Protein AF-A0A9W8Y8M8-F1 (afdb_monomer_lite)

Foldseek 3Di:
DDPPDPDDPVPPDDPVNVDDDADPDQWDALDDDDPVRIDGDDPVCRVVVVVSNDDDDPDDDDPPDFDADDDDDPVRTDDPPDDPVVVVVVVVVVVVVVVVVVVVVVVVVVVVVVVVVVPD

pLDDT: mean 75.62, std 12.68, range [47.25, 95.31]

Secondary structure (DSSP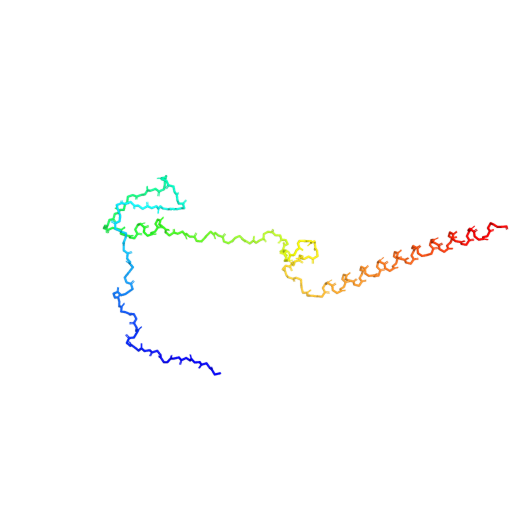, 8-state):
----PPP-GGGSPPGGGGSPP---SSEEESSSSSGGGEEE--TT-HHHHHHHH--PPPP-----SPEE-SS-SGGGEE-TT--THHHHHHHHHHHHHHHHHHHHHHHHHHHHHHHHHS--

Structure (mmCIF, N/CA/C/O backbone):
data_AF-A0A9W8Y8M8-F1
#
_entry.id   AF-A0A9W8Y8M8-F1
#
loop_
_atom_site.group_PDB
_atom_site.id
_atom_site.type_symbol
_atom_site.label_atom_id
_atom_site.label_alt_id
_atom_site.label_comp_id
_atom_site.label_asym_id
_atom_site.label_entity_id
_atom_site.label_seq_id
_atom_site.pdbx_PDB_ins_code
_atom_site.Cartn_x
_atom_site.Cartn_y
_atom_site.Cartn_z
_atom_site.occupancy
_atom_site.B_iso_or_equiv
_atom_site.auth_seq_id
_atom_site.auth_comp_id
_atom_site.auth_asym_id
_atom_site.auth_atom_id
_atom_site.pdbx_PDB_model_num
ATOM 1 N N . MET A 1 1 ? 34.805 -10.139 14.929 1.00 47.25 1 MET A N 1
ATOM 2 C CA . MET A 1 1 ? 34.088 -10.439 16.185 1.00 47.25 1 MET A CA 1
ATOM 3 C C . MET A 1 1 ? 32.691 -9.851 16.054 1.00 47.25 1 MET A C 1
ATOM 5 O O . MET A 1 1 ? 32.593 -8.638 15.927 1.00 47.25 1 MET A O 1
ATOM 9 N N . SER A 1 2 ? 31.641 -10.671 15.976 1.00 52.12 2 SER A N 1
ATOM 10 C CA . SER A 1 2 ? 30.259 -10.168 15.958 1.00 52.12 2 SER A CA 1
ATOM 11 C C . SER A 1 2 ? 29.821 -9.813 17.375 1.00 52.12 2 SER A C 1
ATOM 13 O O . SER A 1 2 ? 29.933 -10.644 18.273 1.00 52.12 2 SER A O 1
ATOM 15 N N . ASN A 1 3 ? 29.298 -8.602 17.563 1.00 61.97 3 ASN A N 1
ATOM 16 C CA . ASN A 1 3 ? 28.643 -8.177 18.797 1.00 61.97 3 ASN A CA 1
ATOM 17 C C . ASN A 1 3 ? 27.176 -8.617 18.748 1.00 61.97 3 ASN A C 1
ATOM 19 O O . ASN A 1 3 ? 26.297 -7.819 18.436 1.00 61.97 3 ASN A O 1
ATOM 23 N N . ILE A 1 4 ? 26.912 -9.898 18.998 1.00 73.56 4 ILE A N 1
ATOM 24 C CA . ILE A 1 4 ? 25.546 -10.358 19.264 1.00 73.56 4 ILE A CA 1
ATOM 25 C C . ILE A 1 4 ? 25.303 -10.077 20.745 1.00 73.56 4 ILE A C 1
ATOM 27 O O . ILE A 1 4 ? 25.839 -10.769 21.614 1.00 73.56 4 ILE A O 1
ATOM 31 N N . ALA A 1 5 ? 24.585 -8.991 21.033 1.00 70.25 5 ALA A N 1
ATOM 32 C CA . ALA A 1 5 ? 24.070 -8.751 22.374 1.00 70.25 5 ALA A CA 1
ATOM 33 C C . ALA A 1 5 ? 23.180 -9.940 22.762 1.00 70.25 5 ALA A C 1
ATOM 35 O O . ALA A 1 5 ? 22.452 -10.466 21.925 1.00 70.25 5 ALA A O 1
ATOM 36 N N . LYS A 1 6 ? 23.284 -10.402 24.011 1.00 70.19 6 LYS A N 1
ATOM 37 C CA . LYS A 1 6 ? 22.407 -11.457 24.524 1.00 70.19 6 LYS A CA 1
ATOM 38 C C . LYS A 1 6 ? 20.971 -10.943 24.473 1.00 70.19 6 LYS A C 1
ATOM 40 O O . LYS A 1 6 ? 20.724 -9.845 24.967 1.00 70.19 6 LYS A O 1
ATOM 45 N N . ASP A 1 7 ? 20.068 -11.725 23.891 1.00 70.50 7 ASP A N 1
ATOM 46 C CA . ASP A 1 7 ? 18.647 -11.398 23.886 1.00 70.50 7 ASP A CA 1
ATOM 47 C C . ASP A 1 7 ? 18.165 -11.273 25.336 1.00 70.50 7 ASP A C 1
ATOM 49 O O . ASP A 1 7 ? 18.327 -12.192 26.143 1.00 70.50 7 ASP A O 1
ATOM 53 N N . ASP A 1 8 ? 17.641 -10.099 25.679 1.00 75.06 8 ASP A N 1
ATOM 54 C CA . ASP A 1 8 ? 17.046 -9.839 26.981 1.00 75.06 8 ASP A CA 1
ATOM 55 C C . ASP A 1 8 ? 15.646 -10.481 27.001 1.00 75.06 8 ASP A C 1
ATOM 57 O O . ASP A 1 8 ? 14.764 -10.014 26.272 1.00 75.06 8 ASP A O 1
ATOM 61 N N . PRO A 1 9 ? 15.400 -11.534 27.808 1.00 70.06 9 PRO A N 1
ATOM 62 C CA . PRO A 1 9 ? 14.098 -12.204 27.865 1.00 70.06 9 PRO A CA 1
ATOM 63 C C . PRO A 1 9 ? 12.982 -11.285 28.385 1.00 70.06 9 PRO A C 1
ATOM 65 O O . PRO A 1 9 ? 11.801 -11.578 28.208 1.00 70.06 9 PRO A O 1
ATOM 68 N N . THR A 1 10 ? 13.340 -10.160 29.009 1.00 71.94 10 THR A N 1
ATOM 69 C CA . THR A 1 10 ? 12.399 -9.121 29.444 1.00 71.94 10 THR A CA 1
ATOM 70 C C . THR A 1 10 ? 11.974 -8.178 28.312 1.00 71.94 10 THR A C 1
ATOM 72 O O . THR A 1 10 ? 10.994 -7.453 28.474 1.00 71.94 10 THR A O 1
ATOM 75 N N . ASN A 1 11 ? 12.661 -8.209 27.163 1.00 77.88 11 ASN A N 1
ATOM 76 C CA . ASN A 1 11 ? 12.340 -7.437 25.957 1.00 77.88 11 ASN A CA 1
ATOM 77 C C . ASN A 1 11 ? 11.613 -8.283 24.892 1.00 77.88 11 ASN A C 1
ATOM 79 O O . ASN A 1 11 ? 11.554 -7.924 23.715 1.00 77.88 11 ASN A O 1
ATOM 83 N N . CYS A 1 12 ? 11.076 -9.441 25.283 1.00 80.56 12 CYS A N 1
ATOM 84 C CA . CYS A 1 12 ? 10.205 -10.213 24.413 1.00 80.56 12 CYS A CA 1
ATOM 85 C C . CYS A 1 12 ? 8.841 -9.506 24.295 1.00 80.56 12 CYS A C 1
ATOM 87 O O . CYS A 1 12 ? 8.267 -9.134 25.323 1.00 80.56 12 CYS A O 1
ATOM 89 N N . PRO A 1 13 ? 8.306 -9.327 23.072 1.00 86.38 13 PRO A N 1
ATOM 90 C CA . PRO A 1 13 ? 7.002 -8.706 22.878 1.00 86.38 13 PRO A CA 1
ATOM 91 C C . PRO A 1 13 ? 5.928 -9.537 23.577 1.00 86.38 13 PRO A C 1
ATOM 93 O O . PRO A 1 13 ? 5.910 -10.769 23.476 1.00 86.38 13 PRO A O 1
ATOM 96 N N . LYS A 1 14 ? 5.037 -8.862 24.299 1.00 89.50 14 LYS A N 1
ATOM 97 C CA . LYS A 1 14 ? 3.916 -9.517 24.970 1.00 89.50 14 LYS A CA 1
ATOM 98 C C . LYS A 1 14 ? 2.796 -9.754 23.954 1.00 89.50 14 LYS A C 1
ATOM 100 O O . LYS A 1 14 ? 2.730 -9.042 22.950 1.00 89.50 14 LYS A O 1
ATOM 105 N N . PRO A 1 15 ? 1.893 -10.722 24.180 1.00 88.19 15 PRO A N 1
ATOM 106 C CA . PRO A 1 15 ? 0.773 -10.968 23.271 1.00 88.19 15 PRO A CA 1
ATOM 107 C C . PRO A 1 15 ? -0.055 -9.712 22.963 1.00 88.19 15 PRO A C 1
ATOM 109 O O . PRO A 1 15 ? -0.518 -9.541 21.837 1.00 88.19 15 PRO A O 1
ATOM 112 N N . GLU A 1 16 ? -0.193 -8.809 23.935 1.00 89.06 16 GLU A N 1
ATOM 113 C CA . GLU A 1 16 ? -0.921 -7.546 23.791 1.00 89.06 16 GLU A CA 1
ATOM 114 C C . GLU A 1 16 ? -0.251 -6.588 22.794 1.00 89.06 16 GLU A C 1
ATOM 116 O O . GLU A 1 16 ? -0.945 -5.852 22.093 1.00 89.06 16 GLU A O 1
ATOM 121 N N . ASP A 1 17 ? 1.079 -6.637 22.677 1.00 87.31 17 ASP A N 1
ATOM 122 C CA . ASP A 1 17 ? 1.859 -5.787 21.768 1.00 87.31 17 ASP A CA 1
ATOM 123 C C . ASP A 1 17 ? 1.717 -6.226 20.300 1.00 87.31 17 ASP A C 1
ATOM 125 O O . ASP A 1 17 ? 2.003 -5.462 19.378 1.00 87.31 17 ASP A O 1
ATOM 129 N N . LEU A 1 18 ? 1.264 -7.463 20.071 1.00 89.00 18 LEU A N 1
ATOM 130 C CA . LEU A 1 18 ? 1.058 -8.038 18.739 1.00 89.00 18 LEU A CA 1
ATOM 131 C C . LEU A 1 18 ? -0.361 -7.794 18.206 1.00 89.00 18 LEU A C 1
ATOM 133 O O . LEU A 1 18 ? -0.656 -8.111 17.049 1.00 89.00 18 LEU A O 1
ATOM 137 N N . VAL A 1 19 ? -1.248 -7.229 19.031 1.00 89.88 19 VAL A N 1
ATOM 138 C CA . VAL A 1 19 ? -2.605 -6.882 18.613 1.00 89.88 19 VAL A CA 1
ATOM 139 C C . VAL A 1 19 ? -2.529 -5.730 17.625 1.00 89.88 19 VAL A C 1
ATOM 141 O O . VAL A 1 19 ? -2.106 -4.619 17.939 1.00 89.88 19 VAL A O 1
ATOM 144 N N . THR A 1 20 ? -2.966 -5.984 16.397 1.00 88.06 20 THR A N 1
ATOM 145 C CA . THR A 1 20 ? -2.960 -4.939 15.385 1.00 88.06 20 THR A CA 1
ATOM 146 C C . THR A 1 20 ? -4.034 -3.889 15.704 1.00 88.06 20 THR A C 1
ATOM 148 O O . THR A 1 20 ? -5.190 -4.257 15.937 1.00 88.06 20 THR A O 1
ATOM 151 N N . PRO A 1 21 ? -3.709 -2.588 15.662 1.00 89.75 21 PRO A N 1
ATOM 152 C CA . PRO A 1 21 ? -4.686 -1.536 15.909 1.00 89.75 21 PRO A CA 1
ATOM 153 C C . PRO A 1 21 ? -5.798 -1.519 14.850 1.00 89.75 21 PRO A C 1
ATOM 155 O O . PRO A 1 21 ? -5.593 -1.888 13.691 1.00 89.75 21 PRO A O 1
ATOM 158 N N . VAL A 1 22 ? -6.977 -1.045 15.258 1.00 91.81 22 VAL A N 1
ATOM 159 C CA . VAL A 1 22 ? -8.157 -0.880 14.395 1.00 91.81 22 VAL A CA 1
ATOM 160 C C . VAL A 1 22 ? -8.387 0.586 14.032 1.00 91.81 22 VAL A C 1
ATOM 162 O O . VAL A 1 22 ? -7.977 1.503 14.752 1.00 91.81 22 VAL A O 1
ATOM 165 N N . LEU A 1 23 ? -9.068 0.815 12.910 1.00 91.38 23 LEU A N 1
ATOM 166 C CA . LEU A 1 23 ? -9.445 2.153 12.462 1.00 91.38 23 LEU A CA 1
ATOM 167 C C . LEU A 1 23 ? -10.505 2.760 13.385 1.00 91.38 23 LEU A C 1
ATOM 169 O O . LEU A 1 23 ? -11.504 2.125 13.709 1.00 91.38 23 LEU A O 1
ATOM 173 N N . LYS A 1 24 ? -10.295 4.024 13.763 1.00 93.06 24 LYS A N 1
ATOM 174 C CA . LYS A 1 24 ? -11.218 4.797 14.613 1.00 93.06 24 LYS A CA 1
ATOM 175 C C . LYS A 1 24 ? -12.193 5.664 13.813 1.00 93.06 24 LYS A C 1
ATOM 177 O O . LYS A 1 24 ? -13.147 6.184 14.377 1.00 93.06 24 LYS A O 1
ATOM 182 N N . SER A 1 25 ? -11.925 5.877 12.526 1.00 93.12 25 SER A N 1
ATOM 183 C CA . SER A 1 25 ? -12.765 6.686 11.644 1.00 93.12 25 SER A CA 1
ATOM 184 C C . SER A 1 25 ? -13.963 5.888 11.133 1.00 93.12 25 SER A C 1
ATOM 186 O O . SER A 1 25 ? -13.879 4.676 10.945 1.00 93.12 25 SER A O 1
ATOM 188 N N . ASN A 1 26 ? -15.062 6.585 10.833 1.00 94.12 26 ASN A N 1
ATOM 189 C CA . ASN A 1 26 ? -16.254 5.983 10.219 1.00 94.12 26 ASN A CA 1
ATOM 190 C C . ASN A 1 26 ? -16.046 5.628 8.739 1.00 94.12 26 ASN A C 1
ATOM 192 O O . ASN A 1 26 ? -16.891 4.970 8.139 1.00 94.12 26 ASN A O 1
ATOM 196 N N . THR A 1 27 ? -14.956 6.090 8.132 1.00 93.38 27 THR A N 1
ATOM 197 C CA . THR A 1 27 ? -14.691 5.946 6.701 1.00 93.38 27 THR A CA 1
ATOM 198 C C . THR A 1 27 ? -13.204 5.699 6.477 1.00 93.38 27 THR A C 1
ATOM 200 O O . THR A 1 27 ? -12.369 6.186 7.249 1.00 93.38 27 THR A O 1
ATOM 203 N N . TYR A 1 28 ? -12.869 4.960 5.424 1.00 91.81 28 TYR A N 1
ATOM 204 C CA . TYR A 1 28 ? -11.497 4.657 5.014 1.00 91.81 28 TYR A CA 1
ATOM 205 C C . TYR A 1 28 ? -11.374 4.612 3.486 1.00 91.81 28 TYR A C 1
ATOM 207 O O . TYR A 1 28 ? -12.380 4.563 2.789 1.00 91.81 28 TYR A O 1
ATOM 215 N N . THR A 1 29 ? -10.149 4.668 2.956 1.00 91.81 29 THR A N 1
ATOM 216 C CA . THR A 1 29 ? -9.872 4.517 1.514 1.00 91.81 29 THR A CA 1
ATOM 217 C C . THR A 1 29 ? -9.477 3.081 1.197 1.00 91.81 29 THR A C 1
ATOM 219 O O . THR A 1 29 ? -8.676 2.515 1.936 1.00 91.81 29 THR A O 1
ATOM 222 N N . THR A 1 30 ? -9.983 2.514 0.102 1.00 89.06 30 THR A N 1
ATOM 223 C CA . THR A 1 30 ? -9.627 1.167 -0.387 1.00 89.06 30 THR A CA 1
ATOM 224 C C . THR A 1 30 ? -8.477 1.178 -1.410 1.00 89.06 30 THR A C 1
ATOM 226 O O . THR A 1 30 ? -8.247 0.199 -2.114 1.00 89.06 30 THR A O 1
ATOM 229 N N . GLY A 1 31 ? -7.785 2.312 -1.591 1.00 81.62 31 GLY A N 1
ATOM 230 C CA . GLY A 1 31 ? -6.748 2.455 -2.619 1.00 81.62 31 GLY A CA 1
ATOM 231 C C . GLY A 1 31 ? -5.946 3.761 -2.563 1.00 81.62 31 GLY A C 1
ATOM 232 O O . GLY A 1 31 ? -5.939 4.479 -1.558 1.00 81.62 31 GLY A O 1
ATOM 233 N N . ARG A 1 32 ? -5.249 4.081 -3.668 1.00 72.44 32 ARG A N 1
ATOM 234 C CA . ARG A 1 32 ? -4.355 5.250 -3.801 1.00 72.44 32 ARG A CA 1
ATOM 235 C C . ARG A 1 32 ? -5.135 6.559 -4.015 1.00 72.44 32 ARG A C 1
ATOM 237 O O . ARG A 1 32 ? -5.228 7.038 -5.137 1.00 72.44 32 ARG A O 1
ATOM 244 N N . GLY A 1 33 ? -5.634 7.150 -2.928 1.00 71.81 33 GLY A N 1
ATOM 245 C CA . GLY A 1 33 ? -6.135 8.534 -2.866 1.00 71.81 33 GLY A CA 1
ATOM 246 C C . GLY A 1 33 ? -7.412 8.846 -3.670 1.00 71.81 33 GLY A C 1
ATOM 247 O O . GLY A 1 33 ? -7.840 8.088 -4.537 1.00 71.81 33 GLY A O 1
ATOM 248 N N . GLY A 1 34 ? -8.026 9.994 -3.366 1.00 73.38 34 GLY A N 1
ATOM 249 C CA . GLY A 1 34 ? -9.251 10.489 -4.010 1.00 73.38 34 GLY A CA 1
ATOM 250 C C . GLY A 1 34 ? -10.546 10.121 -3.272 1.00 73.38 34 GLY A C 1
ATOM 251 O O . GLY A 1 34 ? -10.620 9.128 -2.555 1.00 73.38 34 GLY A O 1
ATOM 252 N N . THR A 1 35 ? -11.590 10.936 -3.448 1.00 77.62 35 THR A N 1
ATOM 253 C CA . THR A 1 35 ? -12.898 10.748 -2.789 1.00 77.62 35 THR A CA 1
ATOM 254 C C . THR A 1 35 ? -13.684 9.546 -3.324 1.00 77.62 35 THR A C 1
ATOM 256 O O . THR A 1 35 ? -14.550 9.036 -2.621 1.00 77.62 35 THR A O 1
ATOM 259 N N . GLY A 1 36 ? -13.370 9.064 -4.533 1.00 85.44 36 GLY A N 1
ATOM 260 C CA . GLY A 1 36 ? -14.084 7.964 -5.195 1.00 85.44 36 GLY A CA 1
ATOM 261 C C . GLY A 1 36 ? -13.845 6.569 -4.604 1.00 85.44 36 GLY A C 1
ATOM 262 O O . GLY A 1 36 ? -14.591 5.655 -4.927 1.00 85.44 36 GLY A O 1
ATOM 263 N N . ASN A 1 37 ? -12.847 6.411 -3.730 1.00 88.12 37 ASN A N 1
ATOM 264 C CA . ASN A 1 37 ? -12.464 5.123 -3.137 1.00 88.12 37 ASN A CA 1
ATOM 265 C C . ASN A 1 37 ? -12.779 5.048 -1.632 1.00 88.12 37 ASN A C 1
ATOM 267 O O . ASN A 1 37 ? -12.168 4.258 -0.912 1.00 88.12 37 ASN A O 1
ATOM 271 N N . MET A 1 38 ? -13.668 5.912 -1.125 1.00 91.56 38 MET A N 1
ATOM 272 C CA . MET A 1 38 ? -14.044 5.916 0.290 1.00 91.56 38 MET A CA 1
ATOM 273 C C . MET A 1 38 ? -15.114 4.861 0.594 1.00 91.56 38 MET A C 1
ATOM 275 O O . MET A 1 38 ? -16.148 4.813 -0.065 1.00 91.56 38 MET A O 1
ATOM 279 N N . ALA A 1 39 ? -14.891 4.069 1.638 1.00 91.62 39 ALA A N 1
ATOM 280 C CA . ALA A 1 39 ? -15.797 3.040 2.133 1.00 91.62 39 ALA A CA 1
ATOM 281 C C . ALA A 1 39 ? -16.125 3.263 3.615 1.00 91.62 39 ALA A C 1
ATOM 283 O O . ALA A 1 39 ? -15.310 3.797 4.370 1.00 91.62 39 ALA A O 1
ATOM 284 N N . HIS A 1 40 ? -17.324 2.859 4.038 1.00 94.50 40 HIS A N 1
ATOM 285 C CA . HIS A 1 40 ? -17.734 2.932 5.440 1.00 94.50 40 HIS A CA 1
ATOM 286 C C . HIS A 1 40 ? -17.029 1.853 6.267 1.00 94.50 40 HIS A C 1
ATOM 288 O O . HIS A 1 40 ? -16.959 0.698 5.852 1.00 94.50 40 HIS A O 1
ATOM 294 N N . ASN A 1 41 ? -16.512 2.240 7.431 1.00 94.75 41 ASN A N 1
ATOM 295 C CA . ASN A 1 41 ? -15.884 1.335 8.382 1.00 94.75 41 ASN A CA 1
ATOM 296 C C . ASN A 1 41 ? -16.949 0.639 9.232 1.00 94.75 41 ASN A C 1
ATOM 298 O O . ASN A 1 41 ? -17.783 1.318 9.826 1.00 94.75 41 ASN A O 1
ATOM 302 N N . ASP A 1 42 ? -16.873 -0.686 9.335 1.00 95.31 42 ASP A N 1
ATOM 303 C CA . ASP A 1 42 ? -17.637 -1.472 10.300 1.00 95.31 42 ASP A CA 1
ATOM 304 C C . ASP A 1 42 ? -16.733 -1.799 11.505 1.00 95.31 42 ASP A C 1
ATOM 306 O O . ASP A 1 42 ? -15.846 -2.653 11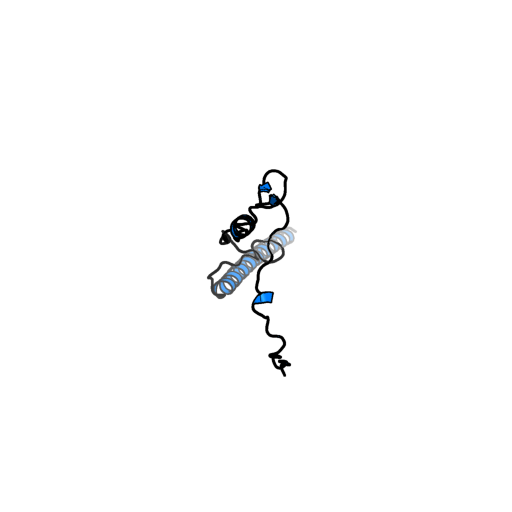.394 1.00 95.31 42 ASP A O 1
ATOM 310 N N . PRO A 1 43 ? -16.934 -1.155 12.671 1.00 91.75 43 PRO A N 1
ATOM 311 C CA . PRO A 1 43 ? -16.115 -1.401 13.856 1.00 91.75 43 PRO A CA 1
ATOM 312 C C . PRO A 1 43 ? -16.223 -2.831 14.399 1.00 91.75 43 PRO A C 1
ATOM 314 O O . PRO A 1 43 ? -15.339 -3.260 15.140 1.00 91.75 43 PRO A O 1
ATOM 317 N N . GLN A 1 44 ? -17.292 -3.564 14.063 1.00 94.44 44 GLN A N 1
ATOM 318 C CA . GLN A 1 44 ? -17.478 -4.959 14.472 1.00 94.44 44 GLN A CA 1
ATOM 319 C C . GLN A 1 44 ? -16.714 -5.934 13.566 1.00 94.44 44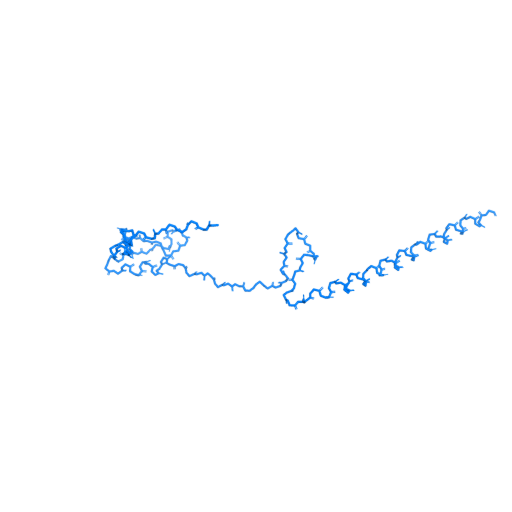 GLN A C 1
ATOM 321 O O . GLN A 1 44 ? -16.525 -7.090 13.946 1.00 94.44 44 GLN A O 1
ATOM 326 N N . ARG A 1 45 ? -16.264 -5.475 12.389 1.00 93.50 45 ARG A N 1
ATOM 327 C CA . ARG A 1 45 ? -15.577 -6.270 11.358 1.00 93.50 45 ARG A CA 1
ATOM 328 C C . ARG A 1 45 ? -14.298 -5.562 10.861 1.00 93.50 45 ARG A C 1
ATOM 330 O O . ARG A 1 45 ? -14.182 -5.249 9.670 1.00 93.50 45 ARG A O 1
ATOM 337 N N . PRO A 1 46 ? -13.314 -5.287 11.743 1.00 91.75 46 PRO A N 1
ATOM 338 C CA . PRO A 1 46 ? -12.104 -4.531 11.393 1.00 91.75 46 PRO A CA 1
ATOM 339 C C . PRO A 1 46 ? -11.234 -5.200 10.314 1.00 91.75 46 PRO A C 1
ATOM 341 O O . PRO A 1 46 ? -10.457 -4.530 9.630 1.00 91.75 46 PRO A O 1
ATOM 344 N N . GLU A 1 47 ? -11.353 -6.513 10.137 1.00 91.81 47 GLU A N 1
ATOM 345 C CA . GLU A 1 47 ? -10.639 -7.272 9.114 1.00 91.81 47 GLU A CA 1
ATOM 346 C C . GLU A 1 47 ? -11.086 -6.931 7.687 1.00 91.81 47 GLU A C 1
ATOM 348 O O . GLU A 1 47 ? -10.281 -7.042 6.765 1.00 91.81 47 GLU A O 1
ATOM 353 N N . VAL A 1 48 ? -12.323 -6.452 7.501 1.00 92.56 48 VAL A N 1
ATOM 354 C CA . VAL A 1 48 ? -12.825 -6.023 6.185 1.00 92.56 48 VAL A CA 1
ATOM 355 C C . VAL A 1 48 ? -12.078 -4.779 5.723 1.00 92.56 48 VAL A C 1
ATOM 357 O O . VAL A 1 48 ? -11.574 -4.736 4.602 1.00 92.56 48 VAL A O 1
ATOM 360 N N . ALA A 1 49 ? -11.954 -3.786 6.606 1.00 92.06 49 ALA A N 1
ATOM 361 C CA . ALA A 1 49 ? -11.225 -2.566 6.294 1.00 92.06 49 ALA A CA 1
ATOM 362 C C . ALA A 1 49 ? -9.737 -2.847 6.050 1.00 92.06 49 ALA A C 1
ATOM 364 O O . ALA A 1 49 ? -9.163 -2.278 5.126 1.00 92.06 49 ALA A O 1
ATOM 365 N N . ARG A 1 50 ? -9.131 -3.774 6.810 1.00 90.12 50 ARG A N 1
ATOM 366 C CA . ARG A 1 50 ? -7.755 -4.219 6.547 1.00 90.12 50 ARG A CA 1
ATOM 367 C C . ARG A 1 50 ? -7.622 -4.835 5.160 1.00 90.12 50 ARG A C 1
ATOM 369 O O . ARG A 1 50 ? -6.776 -4.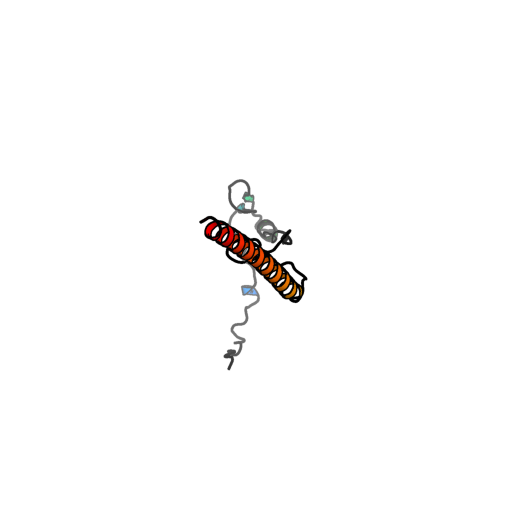387 4.399 1.00 90.12 50 ARG A O 1
ATOM 376 N N . ALA A 1 51 ? -8.453 -5.820 4.830 1.00 89.44 51 ALA A N 1
ATOM 377 C CA . ALA A 1 51 ? -8.375 -6.515 3.548 1.00 89.44 51 ALA A CA 1
ATOM 378 C C . ALA A 1 51 ? -8.572 -5.561 2.360 1.00 89.44 51 ALA A C 1
ATOM 380 O O . ALA A 1 51 ? -7.920 -5.705 1.335 1.00 89.44 51 ALA A O 1
ATOM 381 N N . ALA A 1 52 ? -9.440 -4.561 2.509 1.00 89.75 52 ALA A N 1
ATOM 382 C CA . ALA A 1 52 ? -9.682 -3.557 1.480 1.00 89.75 52 ALA A CA 1
ATOM 383 C C . ALA A 1 52 ? -8.577 -2.486 1.381 1.00 89.75 52 ALA A C 1
ATOM 385 O O . ALA A 1 52 ? -8.512 -1.775 0.380 1.00 89.75 52 ALA A O 1
ATOM 386 N N . GLN A 1 53 ? -7.744 -2.332 2.413 1.00 88.12 53 GLN A N 1
ATOM 387 C CA . GLN A 1 53 ? -6.587 -1.431 2.422 1.00 88.12 53 GLN A CA 1
ATOM 388 C C . GLN A 1 53 ? -5.284 -2.120 2.028 1.00 88.12 53 GLN A C 1
ATOM 390 O O . GLN A 1 53 ? -4.359 -1.442 1.572 1.00 88.12 53 GLN A O 1
ATOM 395 N N . ASP A 1 54 ? -5.202 -3.436 2.214 1.00 84.19 54 ASP A N 1
ATOM 396 C CA . ASP A 1 54 ? -4.064 -4.224 1.773 1.00 84.19 54 ASP A CA 1
ATOM 397 C C . ASP A 1 54 ? -3.992 -4.204 0.247 1.00 84.19 54 ASP A C 1
ATOM 399 O O . ASP A 1 54 ? -4.929 -4.559 -0.466 1.00 84.19 54 ASP A O 1
ATOM 403 N N . VAL A 1 55 ? -2.849 -3.753 -0.262 1.00 75.56 55 VAL A N 1
ATOM 404 C CA . VAL A 1 55 ? -2.569 -3.748 -1.694 1.00 75.56 55 VAL A CA 1
ATOM 405 C C . VAL A 1 55 ? -1.687 -4.949 -1.975 1.00 75.56 55 VAL A C 1
ATOM 407 O O . VAL A 1 55 ? -0.532 -4.982 -1.546 1.00 75.56 55 VAL A O 1
ATOM 410 N N . GLU A 1 56 ? -2.213 -5.924 -2.714 1.00 79.81 56 GLU A N 1
ATOM 411 C CA . GLU A 1 56 ? -1.383 -7.005 -3.234 1.00 79.81 56 GLU A CA 1
ATOM 412 C C . GLU A 1 56 ? -0.255 -6.420 -4.088 1.00 79.81 56 GLU A C 1
ATOM 414 O O . GLU A 1 56 ? -0.446 -5.474 -4.863 1.00 79.81 56 GLU A O 1
ATOM 419 N N . ALA A 1 57 ? 0.949 -6.977 -3.934 1.00 79.19 57 ALA A N 1
ATOM 420 C CA . ALA A 1 57 ? 2.047 -6.610 -4.807 1.00 79.19 57 ALA A CA 1
ATOM 421 C C . ALA A 1 57 ? 1.617 -6.904 -6.254 1.00 79.19 57 ALA A C 1
ATOM 423 O O . ALA A 1 57 ? 1.158 -8.016 -6.531 1.00 79.19 57 ALA A O 1
ATOM 424 N N . PRO A 1 58 ? 1.743 -5.937 -7.181 1.00 79.50 58 PRO A N 1
ATOM 425 C CA . PRO A 1 58 ? 1.429 -6.203 -8.572 1.00 79.50 58 PRO A CA 1
ATOM 426 C C . PRO A 1 58 ? 2.274 -7.387 -9.058 1.00 79.50 58 PRO A C 1
ATOM 428 O O . PRO A 1 58 ? 3.420 -7.536 -8.611 1.00 79.50 58 PRO A O 1
ATOM 431 N N . PRO A 1 59 ? 1.736 -8.225 -9.961 1.00 83.62 59 PRO A N 1
ATOM 432 C CA . PRO A 1 59 ? 2.474 -9.364 -10.479 1.00 83.62 59 PRO A CA 1
ATOM 433 C C . PRO A 1 59 ? 3.817 -8.886 -11.032 1.00 83.62 59 PRO A C 1
ATOM 435 O O . PRO A 1 59 ? 3.886 -7.926 -11.804 1.00 83.62 59 PRO A O 1
ATOM 438 N N . GLN A 1 60 ? 4.901 -9.537 -10.608 1.00 82.81 60 GLN A N 1
ATOM 439 C CA . GLN A 1 60 ? 6.213 -9.272 -11.180 1.00 82.81 60 GLN A CA 1
ATOM 440 C C . GLN A 1 60 ? 6.181 -9.691 -12.647 1.00 82.81 60 GLN A C 1
ATOM 442 O O . GLN A 1 60 ? 6.051 -10.869 -12.970 1.00 82.81 60 GLN A O 1
ATOM 447 N N . HIS A 1 61 ? 6.291 -8.716 -13.543 1.00 81.12 61 HIS A N 1
ATOM 448 C CA . HIS A 1 61 ? 6.491 -9.002 -14.952 1.00 81.12 61 HIS A CA 1
ATOM 449 C C . HIS A 1 61 ? 7.943 -9.408 -15.170 1.00 81.12 61 HIS A C 1
ATOM 451 O O . HIS A 1 61 ? 8.863 -8.674 -14.796 1.00 81.12 61 HIS A O 1
ATOM 457 N N . GLU A 1 62 ? 8.152 -10.555 -15.813 1.00 80.81 62 GLU A N 1
ATOM 458 C CA . GLU A 1 62 ? 9.459 -10.856 -16.379 1.00 80.81 62 GLU A CA 1
ATOM 459 C C . GLU A 1 62 ? 9.802 -9.758 -17.396 1.00 80.81 62 GLU A C 1
ATOM 461 O O . GLU A 1 62 ? 8.968 -9.429 -18.251 1.00 80.81 62 GLU A O 1
ATOM 466 N N . PRO A 1 63 ? 10.990 -9.138 -17.296 1.00 75.81 63 PRO A N 1
ATOM 467 C CA . PRO A 1 63 ? 11.398 -8.127 -18.252 1.00 75.81 63 PRO A CA 1
ATOM 468 C C . PRO A 1 63 ? 11.447 -8.764 -19.643 1.00 75.81 63 PRO A C 1
ATOM 470 O O . PRO A 1 63 ? 12.272 -9.634 -19.915 1.00 75.81 63 PRO A O 1
ATOM 473 N N . GLN A 1 64 ? 10.541 -8.340 -20.522 1.00 73.00 64 GLN A N 1
ATOM 474 C CA . GLN A 1 64 ? 10.512 -8.795 -21.905 1.00 73.00 64 GLN A CA 1
ATOM 475 C C . GLN A 1 64 ? 11.619 -8.084 -22.680 1.00 73.00 64 GLN A C 1
ATOM 477 O O . GLN A 1 64 ? 11.536 -6.889 -22.964 1.00 73.00 64 GLN A O 1
ATOM 482 N N . GLY A 1 65 ? 12.657 -8.843 -23.020 1.00 72.44 65 GLY A N 1
ATOM 483 C CA . GLY A 1 65 ? 13.741 -8.405 -23.887 1.00 72.44 65 GLY A CA 1
ATOM 484 C C . GLY A 1 65 ? 15.075 -8.149 -23.176 1.00 72.44 65 GLY A C 1
ATOM 485 O O . GLY A 1 65 ? 15.235 -8.426 -21.987 1.00 72.44 65 GLY A O 1
ATOM 486 N N . PRO A 1 66 ? 16.065 -7.653 -23.933 1.00 75.12 66 PRO A N 1
ATOM 487 C CA . PRO A 1 66 ? 17.411 -7.370 -23.450 1.00 75.12 66 PRO A CA 1
ATOM 488 C C . PRO A 1 66 ? 17.455 -6.530 -22.169 1.00 75.12 66 PRO A C 1
ATOM 490 O O . PRO A 1 66 ? 16.978 -5.394 -22.138 1.00 75.12 66 PRO A O 1
ATOM 493 N N . LYS A 1 67 ? 18.105 -7.043 -21.117 1.00 78.25 67 LYS A N 1
ATOM 494 C CA . LYS A 1 67 ? 18.390 -6.241 -19.922 1.00 78.25 67 LYS A CA 1
ATOM 495 C C . LYS A 1 67 ? 19.549 -5.300 -20.232 1.00 78.25 67 LYS A C 1
ATOM 497 O O . LYS A 1 67 ? 20.660 -5.751 -20.512 1.00 78.25 67 LYS A O 1
ATOM 502 N N . HIS A 1 68 ? 19.288 -3.998 -20.188 1.00 79.50 68 HIS A N 1
ATOM 503 C CA . HIS A 1 68 ? 20.303 -2.964 -20.359 1.00 79.50 68 HIS A CA 1
ATOM 504 C C . HIS A 1 68 ? 20.765 -2.448 -18.995 1.00 79.50 68 HIS A C 1
ATOM 506 O O . HIS A 1 68 ? 19.940 -2.053 -18.174 1.00 79.50 68 HIS A O 1
ATOM 512 N N . TYR A 1 69 ? 22.076 -2.386 -18.771 1.00 77.69 69 TYR A N 1
ATOM 513 C CA . TYR A 1 69 ? 22.654 -1.788 -17.562 1.00 77.69 69 TYR A CA 1
ATOM 514 C C . TYR A 1 69 ? 23.511 -0.556 -17.905 1.00 77.69 69 TYR A C 1
ATOM 516 O O . TYR A 1 69 ? 24.225 -0.540 -18.903 1.00 77.69 69 TYR A O 1
ATOM 524 N N . GLY A 1 70 ? 23.468 0.491 -17.073 1.00 77.75 70 GLY A N 1
ATOM 525 C CA . GLY A 1 70 ? 24.274 1.707 -17.263 1.00 77.75 70 GLY A CA 1
ATOM 526 C C . GLY A 1 70 ? 23.730 2.687 -18.317 1.00 77.75 70 GLY A C 1
ATOM 527 O O . GLY A 1 70 ? 22.526 2.783 -18.542 1.00 77.75 70 GLY A O 1
ATOM 528 N N . ARG A 1 71 ? 24.616 3.475 -18.942 1.00 72.31 71 ARG A N 1
ATOM 529 C CA . ARG A 1 71 ? 24.265 4.509 -19.938 1.00 72.31 71 ARG A CA 1
ATOM 530 C C . ARG A 1 71 ? 23.968 3.839 -21.284 1.00 72.31 71 ARG A C 1
ATOM 532 O O . ARG A 1 71 ? 24.843 3.172 -21.816 1.00 72.31 71 ARG A O 1
ATOM 539 N N . GLY A 1 72 ? 22.743 3.979 -21.795 1.00 76.12 72 GLY A N 1
ATOM 540 C CA . GLY A 1 72 ? 22.192 3.193 -22.912 1.00 76.12 72 GLY A CA 1
ATOM 541 C C . GLY A 1 72 ? 23.095 2.991 -24.143 1.00 76.12 72 GLY A C 1
ATOM 542 O O . GLY A 1 72 ? 23.898 3.848 -24.505 1.00 76.12 72 GLY A O 1
ATOM 543 N N . GLY A 1 73 ? 22.930 1.831 -24.787 1.00 69.50 73 GLY A N 1
ATOM 544 C CA . GLY A 1 73 ? 23.638 1.396 -25.994 1.00 69.50 73 GLY A CA 1
ATOM 545 C C . GLY A 1 73 ? 23.534 -0.124 -26.182 1.00 69.50 73 GLY A C 1
ATOM 546 O O . GLY A 1 73 ? 23.407 -0.864 -25.205 1.00 69.50 73 GLY A O 1
ATOM 547 N N . ALA A 1 74 ? 23.600 -0.607 -27.427 1.00 71.88 74 ALA A N 1
ATOM 548 C CA . ALA A 1 74 ? 23.498 -2.041 -27.743 1.00 71.88 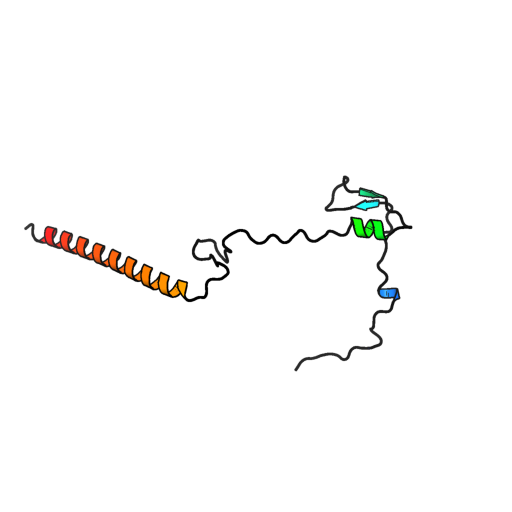74 ALA A CA 1
ATOM 549 C C . ALA A 1 74 ? 24.613 -2.898 -27.102 1.00 71.88 74 ALA A C 1
ATOM 551 O O . ALA A 1 74 ? 24.456 -4.103 -26.945 1.00 71.88 74 ALA A O 1
ATOM 552 N N . ALA A 1 75 ? 25.722 -2.275 -26.688 1.00 67.12 75 ALA A N 1
ATOM 553 C CA . ALA A 1 75 ? 26.841 -2.938 -26.018 1.00 67.12 75 ALA A CA 1
ATOM 554 C C . ALA A 1 75 ? 26.565 -3.320 -24.550 1.00 67.12 75 ALA A C 1
ATOM 556 O O . ALA A 1 75 ? 27.345 -4.067 -23.967 1.00 67.12 75 ALA A O 1
ATOM 557 N N . ASN A 1 76 ? 25.469 -2.830 -23.961 1.00 68.06 76 ASN A N 1
ATOM 558 C CA . ASN A 1 76 ? 25.152 -3.029 -22.542 1.00 68.06 76 ASN A CA 1
ATOM 559 C C . ASN A 1 76 ? 24.029 -4.048 -22.311 1.00 68.06 76 ASN A C 1
ATOM 561 O O . ASN A 1 76 ? 23.413 -4.058 -21.246 1.00 68.06 76 ASN A O 1
ATOM 565 N N . ILE A 1 77 ? 23.737 -4.855 -23.330 1.00 74.31 77 ILE A N 1
ATOM 566 C CA . ILE A 1 77 ? 22.734 -5.914 -23.301 1.00 74.31 77 ILE A CA 1
ATOM 567 C C . ILE A 1 77 ? 23.338 -7.153 -22.645 1.00 74.31 77 ILE A C 1
ATOM 569 O O . ILE A 1 77 ? 24.340 -7.682 -23.131 1.00 74.31 77 ILE A O 1
ATOM 573 N N . ILE A 1 78 ? 22.705 -7.640 -21.580 1.00 67.94 78 ILE A N 1
ATOM 574 C CA . ILE A 1 78 ? 22.983 -8.966 -21.026 1.00 67.94 78 ILE A CA 1
ATOM 575 C C . ILE A 1 78 ? 21.821 -9.880 -21.410 1.00 67.94 78 ILE A C 1
ATOM 577 O O . ILE A 1 78 ? 20.671 -9.619 -21.060 1.00 67.94 78 ILE A O 1
ATOM 581 N N . GLU A 1 79 ? 22.138 -10.927 -22.167 1.00 70.31 79 GLU A N 1
ATOM 582 C CA . GLU A 1 79 ? 21.220 -12.015 -22.491 1.00 70.31 79 GLU A CA 1
ATOM 583 C C . GLU A 1 79 ? 21.381 -13.110 -21.429 1.00 70.31 79 GLU A C 1
ATOM 585 O O . GLU A 1 79 ? 22.492 -13.597 -21.184 1.00 70.31 79 GLU A O 1
ATOM 590 N N . ASP A 1 80 ? 20.287 -13.469 -20.760 1.00 62.88 80 ASP A N 1
ATOM 591 C CA . ASP A 1 80 ? 20.304 -14.503 -19.729 1.00 62.88 80 ASP A CA 1
ATOM 592 C C . ASP A 1 80 ? 20.607 -15.866 -20.390 1.00 62.88 80 ASP A C 1
ATOM 594 O O . ASP A 1 80 ? 19.841 -16.352 -21.216 1.00 62.88 80 ASP A O 1
ATOM 598 N N . GLY A 1 81 ? 21.746 -16.487 -20.051 1.00 60.25 81 GLY A N 1
ATOM 599 C CA . GLY A 1 81 ? 22.074 -17.867 -20.452 1.00 60.25 81 GLY A CA 1
ATOM 600 C C . GLY A 1 81 ? 23.312 -18.060 -21.336 1.00 60.25 81 GLY A C 1
ATOM 601 O O . GLY A 1 81 ? 23.771 -19.193 -21.489 1.00 60.25 81 GLY A O 1
ATOM 602 N N . GLN A 1 82 ? 23.933 -16.999 -21.863 1.00 53.69 82 GLN A N 1
ATOM 603 C CA . GLN A 1 82 ? 25.179 -17.151 -22.624 1.00 53.69 82 GLN A CA 1
ATOM 604 C C . GLN A 1 82 ? 26.401 -17.065 -21.708 1.00 53.69 82 GLN A C 1
ATOM 606 O O . GLN A 1 82 ? 26.841 -16.005 -21.263 1.00 53.69 82 GLN A O 1
ATOM 611 N N . THR A 1 83 ? 26.973 -18.236 -21.434 1.00 50.75 83 THR A N 1
ATOM 612 C CA . THR A 1 83 ? 28.295 -18.405 -20.829 1.00 50.75 83 THR A CA 1
ATOM 613 C C . THR A 1 83 ? 29.298 -17.487 -21.533 1.00 50.75 83 THR A C 1
ATOM 615 O O . THR A 1 83 ? 29.314 -17.404 -22.761 1.00 50.75 83 THR A O 1
ATOM 618 N N . ARG A 1 84 ? 30.181 -16.841 -20.760 1.00 54.62 84 ARG A N 1
ATOM 619 C CA . ARG A 1 84 ? 31.158 -15.806 -21.172 1.00 54.62 84 ARG A CA 1
ATOM 620 C C . ARG A 1 84 ? 32.104 -16.156 -22.346 1.00 54.62 84 ARG A C 1
ATOM 622 O O . ARG A 1 84 ? 32.957 -15.350 -22.694 1.00 54.62 84 ARG A O 1
ATOM 629 N N . LYS A 1 85 ? 31.963 -17.327 -22.971 1.00 51.50 85 LYS A N 1
ATOM 630 C CA . LYS A 1 85 ? 32.772 -17.823 -24.092 1.00 51.50 85 LYS A CA 1
ATOM 631 C C . LYS A 1 85 ? 32.412 -17.203 -25.454 1.00 51.50 85 LYS A C 1
ATOM 633 O O . LYS A 1 85 ? 33.286 -17.135 -26.312 1.00 51.50 85 LYS A O 1
ATOM 638 N N . SER A 1 86 ? 31.178 -16.728 -25.679 1.00 53.47 86 SER A N 1
ATOM 639 C CA . SER A 1 86 ? 30.778 -16.184 -26.998 1.00 53.47 86 SER A CA 1
ATOM 640 C C . SER A 1 86 ? 31.311 -14.766 -27.268 1.00 53.47 86 SER A C 1
ATOM 642 O O . SER A 1 86 ? 31.531 -14.389 -28.421 1.00 53.47 86 SER A O 1
ATOM 644 N N . VAL A 1 87 ? 31.570 -13.990 -26.210 1.00 55.62 87 VAL A N 1
ATOM 645 C CA . VAL A 1 87 ? 32.037 -12.597 -26.306 1.00 55.62 87 VAL A CA 1
ATOM 646 C C . VAL A 1 87 ? 33.499 -12.527 -26.762 1.00 55.62 87 VAL A C 1
ATOM 648 O O . VAL A 1 87 ? 33.842 -11.684 -27.586 1.00 55.62 87 VAL A O 1
ATOM 651 N N . GLU A 1 88 ? 34.348 -13.443 -26.288 1.00 54.81 88 GLU A N 1
ATOM 652 C CA . GLU A 1 88 ? 35.761 -13.551 -26.687 1.00 54.81 88 GLU A CA 1
ATOM 653 C C . GLU A 1 88 ? 35.900 -13.884 -28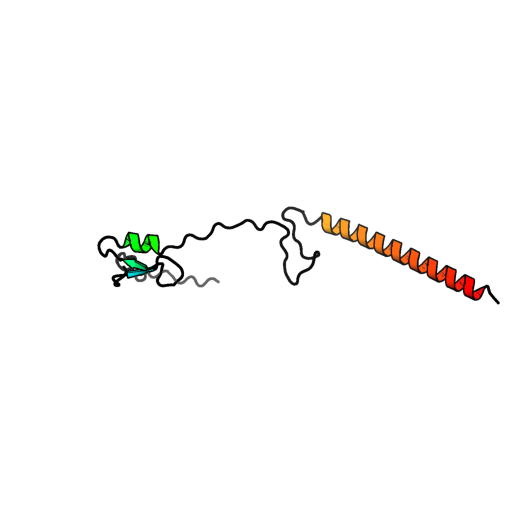.184 1.00 54.81 88 GLU A C 1
ATOM 655 O O . GLU A 1 88 ? 36.665 -13.249 -28.911 1.00 54.81 88 GLU A O 1
ATOM 660 N N . ALA A 1 89 ? 35.090 -14.832 -28.668 1.00 56.28 89 ALA A N 1
ATOM 661 C CA . ALA A 1 89 ? 35.088 -15.252 -30.067 1.00 56.28 89 ALA A CA 1
ATOM 662 C C . ALA A 1 89 ? 34.563 -14.152 -31.007 1.00 56.28 89 ALA A C 1
ATOM 664 O O . ALA A 1 89 ? 35.136 -13.925 -32.075 1.00 56.28 89 ALA A O 1
ATOM 665 N N . LYS A 1 90 ? 33.514 -13.416 -30.601 1.00 57.84 90 LYS A N 1
ATOM 666 C CA . LYS A 1 90 ? 33.012 -12.276 -31.386 1.00 57.84 90 LYS A CA 1
ATOM 667 C C . LYS A 1 90 ? 34.023 -11.131 -31.462 1.00 57.84 90 LYS A C 1
ATOM 669 O O . LYS A 1 90 ? 34.167 -10.563 -32.542 1.00 57.84 90 LYS A O 1
ATOM 674 N N . ARG A 1 91 ? 34.745 -10.826 -30.375 1.00 59.78 91 ARG A N 1
ATOM 675 C CA . ARG A 1 91 ? 35.775 -9.768 -30.363 1.00 59.78 91 ARG A CA 1
ATOM 676 C C . ARG A 1 91 ? 36.906 -10.055 -31.348 1.00 59.78 91 ARG A C 1
ATOM 678 O O . ARG A 1 91 ? 37.183 -9.195 -32.176 1.00 59.78 91 ARG A O 1
ATOM 685 N N . LYS A 1 92 ? 37.449 -11.280 -31.355 1.00 58.22 92 LYS A N 1
ATOM 686 C CA . LYS A 1 92 ? 38.462 -11.685 -32.349 1.00 58.22 92 LYS A CA 1
ATOM 687 C C . LYS A 1 92 ? 37.966 -11.530 -33.787 1.00 58.22 92 LYS A C 1
ATOM 689 O O . LYS A 1 92 ? 38.652 -10.944 -34.613 1.00 58.22 92 LYS A O 1
ATOM 694 N N . SER A 1 93 ? 36.737 -11.969 -34.068 1.00 59.12 93 SER A N 1
ATOM 695 C CA . SER A 1 93 ? 36.180 -11.883 -35.426 1.00 59.12 93 SER A CA 1
ATOM 696 C C . SER A 1 93 ? 35.921 -10.447 -35.908 1.00 59.12 93 SER A C 1
ATOM 698 O O . SER A 1 93 ? 35.911 -10.186 -37.111 1.00 59.12 93 SER A O 1
ATOM 700 N N . GLU A 1 94 ? 35.667 -9.510 -34.989 1.00 60.44 94 GLU A N 1
ATOM 701 C CA . GLU A 1 94 ? 35.421 -8.104 -35.324 1.00 60.44 94 GLU A CA 1
ATOM 702 C C . GLU A 1 94 ? 36.734 -7.334 -35.487 1.00 60.44 94 GLU A C 1
ATOM 704 O O . GLU A 1 94 ? 36.850 -6.501 -36.386 1.00 60.44 94 GLU A O 1
ATOM 709 N N . GLU A 1 95 ? 37.739 -7.676 -34.680 1.00 58.91 95 GLU A N 1
ATOM 710 C CA . GLU A 1 95 ? 39.102 -7.158 -34.781 1.00 58.91 95 GLU A CA 1
ATOM 711 C C . GLU A 1 95 ? 39.751 -7.561 -36.111 1.00 58.91 95 GLU A C 1
ATOM 713 O O . GLU A 1 95 ? 40.181 -6.685 -36.858 1.00 58.91 95 GLU A O 1
ATOM 718 N N . GLU A 1 96 ? 39.662 -8.837 -36.502 1.00 60.84 96 GLU A N 1
ATOM 719 C CA . GLU A 1 96 ? 40.139 -9.327 -37.807 1.00 60.84 96 GLU A CA 1
ATOM 720 C C . GLU A 1 96 ? 39.435 -8.627 -38.987 1.00 60.84 96 GLU A C 1
ATOM 722 O O . GLU A 1 96 ? 40.055 -8.298 -40.002 1.00 60.84 96 GLU A O 1
ATOM 727 N N . LYS A 1 97 ? 38.131 -8.332 -38.861 1.00 61.94 97 LYS A N 1
ATOM 728 C CA . LYS A 1 97 ? 37.375 -7.592 -39.888 1.00 61.94 97 LYS A CA 1
ATOM 729 C C . LYS A 1 97 ? 37.783 -6.122 -39.973 1.00 61.94 97 LYS A C 1
ATOM 731 O O . LYS A 1 97 ? 37.869 -5.588 -41.083 1.00 61.94 97 LYS A O 1
ATOM 736 N N . ARG A 1 98 ? 38.038 -5.465 -38.837 1.00 64.81 98 ARG A N 1
ATOM 737 C CA . ARG A 1 98 ? 38.536 -4.080 -38.799 1.00 64.81 98 ARG A CA 1
ATOM 738 C C . ARG A 1 98 ? 39.953 -3.987 -39.351 1.00 64.81 98 ARG A C 1
ATOM 740 O O . ARG A 1 98 ? 40.237 -3.068 -40.117 1.00 64.81 98 ARG A O 1
ATOM 747 N N . GLU A 1 99 ? 40.802 -4.959 -39.043 1.00 59.47 99 GLU A N 1
ATOM 748 C CA . GLU A 1 99 ? 42.175 -5.024 -39.539 1.00 59.47 99 GLU A CA 1
ATOM 749 C C . GLU A 1 99 ? 42.208 -5.277 -41.056 1.00 59.47 99 GLU A C 1
ATOM 751 O O . GLU A 1 99 ? 42.911 -4.583 -41.797 1.00 59.47 99 GLU A O 1
ATOM 756 N N . ALA A 1 100 ? 41.360 -6.177 -41.565 1.00 59.69 100 ALA A N 1
ATOM 757 C CA . ALA A 1 100 ? 41.207 -6.404 -43.002 1.00 59.69 100 ALA A CA 1
ATOM 758 C C . ALA A 1 100 ? 40.662 -5.168 -43.747 1.00 59.69 100 ALA A C 1
ATOM 760 O O . ALA A 1 100 ? 41.076 -4.887 -44.876 1.00 59.69 100 ALA A O 1
ATOM 761 N N . ALA A 1 101 ? 39.748 -4.408 -43.134 1.00 64.25 101 ALA A N 1
ATOM 762 C CA . ALA A 1 101 ? 39.231 -3.162 -43.703 1.00 64.25 101 ALA A CA 1
ATOM 763 C C . ALA A 1 101 ? 40.286 -2.038 -43.702 1.00 64.25 101 ALA A C 1
ATOM 765 O O . ALA A 1 101 ? 40.423 -1.321 -44.698 1.00 64.25 101 ALA A O 1
ATOM 766 N N . ALA A 1 102 ? 41.076 -1.919 -42.630 1.00 65.75 102 ALA A N 1
ATOM 767 C CA . ALA A 1 102 ? 42.148 -0.932 -42.511 1.00 65.75 102 ALA A CA 1
ATOM 768 C C . ALA A 1 102 ? 43.282 -1.178 -43.524 1.00 65.75 102 ALA A C 1
ATOM 770 O O . ALA A 1 102 ? 43.716 -0.243 -44.204 1.00 65.75 102 ALA A O 1
ATOM 771 N N . ASN A 1 103 ? 43.698 -2.437 -43.705 1.00 64.25 103 ASN A N 1
ATOM 772 C CA . ASN A 1 103 ? 44.731 -2.813 -44.676 1.00 64.25 103 ASN A CA 1
ATOM 773 C C . ASN A 1 103 ? 44.308 -2.526 -46.129 1.00 64.25 103 ASN A C 1
ATOM 775 O O . ASN A 1 103 ? 45.110 -2.036 -46.928 1.00 64.25 103 ASN A O 1
ATOM 779 N N . LYS A 1 104 ? 43.027 -2.738 -46.469 1.00 66.62 104 LYS A N 1
ATOM 780 C CA . LYS A 1 104 ? 42.473 -2.355 -47.783 1.00 66.62 104 LYS A CA 1
ATOM 781 C C . LYS A 1 104 ? 42.510 -0.839 -48.008 1.00 66.62 104 LYS A C 1
ATOM 783 O O . LYS A 1 104 ? 42.851 -0.396 -49.104 1.00 66.62 104 LYS A O 1
ATOM 788 N N . GLY A 1 105 ? 42.208 -0.047 -46.977 1.00 72.31 105 GLY A N 1
ATOM 789 C CA . GLY A 1 105 ? 42.263 1.417 -47.042 1.00 72.31 105 GLY A CA 1
ATOM 790 C C . GLY A 1 105 ? 43.681 1.974 -47.230 1.00 72.31 105 GLY A C 1
ATOM 791 O O . GLY A 1 105 ? 43.863 2.966 -47.940 1.00 72.31 105 GLY A O 1
ATOM 792 N N . LEU A 1 106 ? 44.693 1.325 -46.643 1.00 72.75 106 LEU A N 1
ATOM 793 C CA . LEU A 1 106 ? 46.094 1.736 -46.771 1.00 72.75 106 LEU A CA 1
ATOM 794 C C . LEU A 1 106 ? 46.676 1.408 -48.157 1.00 72.75 106 LEU A C 1
ATOM 796 O O . LEU A 1 106 ? 47.351 2.249 -48.751 1.00 72.75 106 LEU A O 1
ATOM 800 N N . LEU A 1 107 ? 46.351 0.235 -48.711 1.00 74.50 107 LEU A N 1
ATOM 801 C CA . LEU A 1 107 ? 46.742 -0.161 -50.072 1.00 74.50 107 LEU A CA 1
ATOM 802 C C . LEU A 1 107 ? 46.137 0.752 -51.146 1.00 74.50 107 LEU A C 1
ATOM 804 O O . LEU A 1 107 ? 46.832 1.125 -52.094 1.00 74.50 107 LEU A O 1
ATOM 808 N N . ALA A 1 108 ? 44.871 1.152 -50.983 1.00 71.88 108 ALA A N 1
ATOM 809 C CA . ALA A 1 108 ? 44.223 2.106 -51.883 1.00 71.88 108 ALA A CA 1
ATOM 810 C C . ALA A 1 108 ? 44.962 3.458 -51.888 1.00 71.88 108 ALA A C 1
ATOM 812 O O . ALA A 1 108 ? 45.366 3.938 -52.947 1.00 71.88 108 ALA A O 1
ATOM 813 N N . LYS A 1 109 ? 45.262 4.003 -50.699 1.00 75.44 109 LYS A N 1
ATOM 814 C CA . LYS A 1 109 ? 46.030 5.254 -50.562 1.00 75.44 109 LYS A CA 1
ATOM 815 C C . LYS A 1 109 ? 47.451 5.159 -51.124 1.00 75.44 109 LYS A C 1
ATOM 817 O O . LYS A 1 109 ? 47.925 6.119 -51.730 1.00 75.44 109 LYS A O 1
ATOM 822 N N . GLY A 1 110 ? 48.130 4.024 -50.949 1.00 78.06 110 GLY A N 1
ATOM 823 C CA . GLY A 1 110 ? 49.470 3.803 -51.503 1.00 78.06 110 GLY A CA 1
ATOM 824 C C . GLY A 1 110 ? 49.481 3.804 -53.034 1.00 78.06 110 GLY A C 1
ATOM 825 O O . GLY A 1 110 ? 50.357 4.410 -53.652 1.00 78.06 110 GLY A O 1
ATOM 826 N N . LYS A 1 111 ? 48.464 3.193 -53.653 1.00 79.56 111 LYS A N 1
ATOM 827 C CA . LYS A 1 111 ? 48.321 3.152 -55.114 1.00 79.56 111 LYS A CA 1
ATOM 828 C C . LYS A 1 111 ? 48.016 4.535 -55.701 1.00 79.56 111 LYS A C 1
ATOM 830 O O . LYS A 1 111 ? 48.583 4.898 -56.731 1.00 79.56 111 LYS A O 1
ATOM 835 N N . ASP A 1 112 ? 47.198 5.331 -55.014 1.00 76.50 112 ASP A N 1
ATOM 836 C CA . ASP A 1 112 ? 46.895 6.709 -55.419 1.00 76.50 112 ASP A CA 1
ATOM 837 C C . ASP A 1 112 ? 48.111 7.641 -55.311 1.00 76.50 112 ASP A C 1
ATOM 839 O O . ASP A 1 112 ? 48.336 8.465 -56.200 1.00 76.50 112 ASP A O 1
ATOM 843 N N . MET A 1 113 ? 48.941 7.489 -54.272 1.00 75.75 113 MET A N 1
ATOM 844 C CA . MET A 1 113 ? 50.190 8.253 -54.152 1.00 75.75 113 MET A CA 1
ATOM 845 C C . MET A 1 113 ? 51.199 7.893 -55.248 1.00 75.75 113 MET A C 1
ATOM 847 O O . MET A 1 113 ? 51.797 8.793 -55.838 1.00 75.75 113 MET A O 1
ATOM 851 N N . LEU A 1 114 ? 51.354 6.606 -55.573 1.00 75.75 114 LEU A N 1
ATOM 852 C CA . LEU A 1 114 ? 52.281 6.156 -56.616 1.00 75.75 114 LEU A CA 1
ATOM 853 C C . LEU A 1 114 ? 51.873 6.667 -58.007 1.00 75.75 114 LEU A C 1
ATOM 855 O O . LEU A 1 114 ? 52.709 7.176 -58.751 1.00 75.75 114 LEU A O 1
ATOM 859 N N . ASN A 1 115 ? 50.577 6.624 -58.326 1.00 76.19 115 ASN A N 1
ATOM 860 C CA . ASN A 1 115 ? 50.045 7.169 -59.580 1.00 76.19 115 ASN A CA 1
ATOM 861 C C . ASN A 1 115 ? 50.220 8.691 -59.692 1.00 76.19 115 ASN A C 1
ATOM 863 O O . ASN A 1 115 ? 50.318 9.226 -60.798 1.00 76.19 115 ASN A O 1
ATOM 867 N N . LYS A 1 116 ? 50.254 9.393 -58.555 1.00 74.06 116 LYS A N 1
ATOM 868 C CA . LYS A 1 116 ? 50.473 10.840 -58.493 1.00 74.06 116 LYS A CA 1
ATOM 869 C C . LYS A 1 116 ? 51.955 11.212 -58.604 1.00 74.06 116 LYS A C 1
ATOM 871 O O . LYS A 1 116 ? 52.257 12.295 -59.092 1.00 74.06 116 LYS A O 1
ATOM 876 N N . LEU A 1 117 ? 52.862 10.316 -58.206 1.00 70.88 117 LEU A N 1
ATOM 877 C CA . LEU A 1 117 ? 54.312 10.493 -58.342 1.00 70.88 117 LEU A CA 1
ATOM 878 C C . LEU A 1 117 ? 54.851 10.070 -59.721 1.00 70.88 117 LEU A C 1
ATOM 880 O O . LEU A 1 117 ? 55.853 10.615 -60.166 1.00 70.88 117 LEU A O 1
ATOM 884 N N . GLY A 1 118 ? 54.185 9.129 -60.401 1.00 65.75 118 GLY A N 1
ATOM 885 C CA . GLY A 1 118 ? 54.560 8.645 -61.739 1.00 65.75 118 GLY A CA 1
ATOM 886 C C . GLY A 1 118 ? 54.091 9.522 -62.907 1.00 65.75 118 GLY A C 1
ATOM 887 O O . GLY A 1 118 ? 54.380 9.205 -64.056 1.00 65.75 118 GLY A O 1
ATOM 888 N N . LYS A 1 119 ? 53.362 10.611 -62.635 1.00 60.22 119 LYS A N 1
ATOM 889 C CA . LYS A 1 119 ? 53.019 11.648 -63.620 1.00 60.22 119 LYS A CA 1
ATOM 890 C C . LYS A 1 119 ? 53.942 12.852 -63.429 1.00 60.22 119 LYS A C 1
ATOM 892 O O . LYS A 1 119 ? 53.533 13.874 -62.877 1.00 60.22 119 LYS A O 1
ATOM 897 N N . LYS A 1 120 ? 55.189 12.701 -63.859 1.00 53.31 120 LYS A N 1
ATOM 898 C CA . LYS A 1 120 ? 56.107 13.799 -64.163 1.00 53.31 120 LYS A CA 1
ATOM 899 C C . LYS A 1 120 ? 56.804 13.489 -65.473 1.00 53.31 120 LYS A C 1
ATOM 901 O O . LYS A 1 120 ? 57.207 12.317 -65.629 1.00 53.31 120 LYS A O 1
#

InterPro domains:
  IPR022024 Protein of unknown function DUF3602 [PF12223] (3-76)
  IPR053203 Cisplatin resistance-associated protein [PTHR34693] (5-116)

Radius of gyration: 34.92 Å; chains: 1; bounding box: 74×32×94 Å

Sequence (120 aa):
MSNIAKDDPTNCPKPEDLVTPVLKSNTYTTGRGGTGNMAHNDPQRPEVARAAQDVEAPPQHEPQGPKHYGRGGAANIIEDGQTRKSVEAKRKSEEEKREAAANKGLLAKGKDMLNKLGKK

Organism: NCBI:txid798079